Protein AF-A0A917ZJM5-F1 (afdb_monomer_lite)

Secondary structure (DSSP, 8-state):
-HHHHHHHHHHHHHHHHHHHHHHHHTT----HHHHHHHHHHHHHHH--TT-SS--S-SS-TTPEEEE---SS--EEEE-EEEEEE-TTT--EEEEEEE-S---GGGGHHHHHHHHHHHHS---SEEEE-GGGTT----SSEEEETT--SS--GGG--

Sequence (157 aa):
MKKAIKKVNGFLGRVVRDLERQGKAQGLVLSDKQQACLRQARQLLVQTRNSKNKPYSLHEPGVDCISKGTAHERYECGVKASIAVTARESFIVGARSNAGNPYDGLTLADQLQQVETLSGHKPAFCFVDRGYKGSGVDDVQVIIAGQKRGVPESEKR

Radius of gyration: 23.01 Å; chains: 1; bounding box: 51×29×68 Å

Structure (mmCIF, N/CA/C/O backbone):
data_AF-A0A917ZJM5-F1
#
_entry.id   AF-A0A917ZJM5-F1
#
loop_
_atom_site.group_PDB
_atom_site.id
_atom_site.type_symbol
_atom_site.label_atom_id
_atom_site.label_alt_id
_atom_site.label_comp_id
_atom_site.label_asym_id
_atom_site.label_entity_id
_atom_site.label_seq_id
_atom_site.pdbx_PDB_ins_code
_atom_site.Cartn_x
_atom_site.Cartn_y
_atom_site.Cartn_z
_atom_site.occupancy
_atom_site.B_iso_or_equiv
_atom_site.auth_seq_id
_atom_site.auth_comp_id
_atom_site.auth_asym_id
_atom_site.auth_atom_id
_atom_site.pdbx_PDB_model_num
ATOM 1 N N . MET A 1 1 ? 25.114 -16.903 -7.845 1.00 75.69 1 MET A N 1
ATOM 2 C CA . MET A 1 1 ? 24.187 -15.742 -7.888 1.00 75.69 1 MET A CA 1
ATOM 3 C C . MET A 1 1 ? 24.775 -14.514 -8.598 1.00 75.69 1 MET A C 1
ATOM 5 O O . MET A 1 1 ? 24.308 -14.204 -9.685 1.00 75.69 1 MET A O 1
ATOM 9 N N . LYS A 1 2 ? 25.833 -13.849 -8.091 1.00 86.25 2 LYS A N 1
ATOM 10 C CA . LYS A 1 2 ? 26.376 -12.596 -8.686 1.00 86.25 2 LYS A CA 1
ATOM 11 C C . LYS A 1 2 ? 26.692 -12.661 -10.196 1.00 86.25 2 LYS A C 1
ATOM 13 O O . LYS A 1 2 ? 26.328 -11.750 -10.931 1.00 86.25 2 LYS A O 1
ATOM 18 N N . LYS A 1 3 ? 27.327 -13.744 -10.671 1.00 92.50 3 LYS A N 1
ATOM 19 C CA . LYS A 1 3 ? 27.640 -13.943 -12.105 1.00 92.50 3 LYS A CA 1
ATOM 20 C C . LYS A 1 3 ? 26.380 -14.017 -12.984 1.00 92.50 3 LYS A C 1
ATOM 22 O O . LYS A 1 3 ? 26.351 -13.406 -14.047 1.00 92.50 3 LYS A O 1
ATOM 27 N N . ALA A 1 4 ? 25.342 -14.718 -12.523 1.00 93.44 4 ALA A N 1
ATOM 28 C CA . ALA A 1 4 ? 24.074 -14.844 -13.243 1.00 93.44 4 ALA A CA 1
ATOM 29 C C . ALA A 1 4 ? 23.352 -13.493 -13.338 1.00 93.44 4 ALA A C 1
ATOM 31 O O . ALA A 1 4 ? 22.963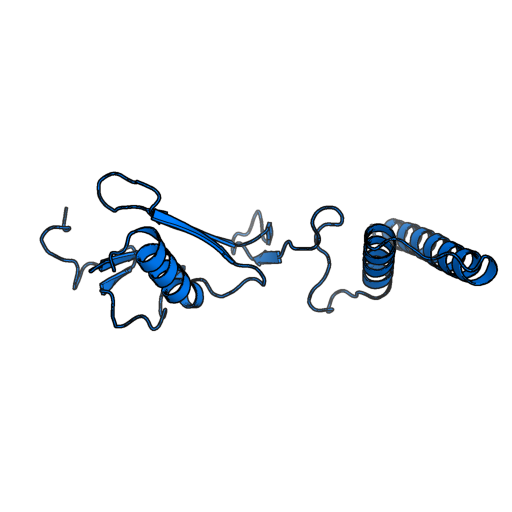 -13.088 -14.427 1.00 93.44 4 ALA A O 1
ATOM 32 N N . ILE A 1 5 ? 23.288 -12.745 -12.230 1.00 90.00 5 ILE A N 1
ATOM 33 C CA . ILE A 1 5 ? 22.706 -11.393 -12.204 1.00 90.00 5 ILE A CA 1
ATOM 34 C C . ILE A 1 5 ? 23.455 -10.463 -13.166 1.00 90.00 5 ILE A C 1
ATOM 36 O O . ILE A 1 5 ? 22.831 -9.772 -13.963 1.00 90.00 5 ILE A O 1
ATOM 40 N N . LYS A 1 6 ? 24.797 -10.489 -13.164 1.00 92.06 6 LYS A N 1
ATOM 41 C CA . LYS A 1 6 ? 25.607 -9.690 -14.100 1.00 92.06 6 LYS A CA 1
ATOM 42 C C . LYS A 1 6 ? 25.298 -10.032 -15.563 1.00 92.06 6 LYS A C 1
ATOM 44 O O . LYS A 1 6 ? 25.208 -9.129 -16.389 1.00 92.06 6 LYS A O 1
ATOM 49 N N . LYS A 1 7 ? 25.121 -11.320 -15.879 1.00 95.56 7 LYS A N 1
ATOM 50 C CA . LYS A 1 7 ? 24.757 -11.789 -17.224 1.00 95.56 7 LYS A CA 1
ATOM 51 C C . LYS A 1 7 ? 23.373 -11.277 -17.639 1.00 95.56 7 LYS A C 1
ATOM 53 O O . LYS A 1 7 ? 23.258 -10.684 -18.707 1.00 95.56 7 LYS A O 1
ATOM 58 N N . VAL A 1 8 ? 22.361 -11.437 -16.782 1.00 93.94 8 VAL A N 1
ATOM 59 C CA . VAL A 1 8 ? 20.987 -10.969 -17.043 1.00 93.94 8 VAL A CA 1
ATOM 60 C C . VAL A 1 8 ? 20.932 -9.445 -17.190 1.00 93.94 8 VAL A C 1
ATOM 62 O O . VAL A 1 8 ? 20.357 -8.959 -18.159 1.00 93.94 8 VAL A O 1
ATOM 65 N N . ASN A 1 9 ? 21.612 -8.687 -16.321 1.00 93.56 9 ASN A N 1
ATOM 66 C CA . ASN A 1 9 ? 21.720 -7.228 -16.453 1.00 93.56 9 ASN A CA 1
ATOM 67 C C . ASN A 1 9 ? 22.382 -6.817 -17.773 1.00 93.56 9 ASN A C 1
ATOM 69 O O . ASN A 1 9 ? 21.946 -5.868 -18.421 1.00 93.56 9 ASN A O 1
ATOM 73 N N . GLY A 1 10 ? 23.413 -7.551 -18.202 1.00 96.38 10 GLY A N 1
ATOM 74 C CA . GLY A 1 10 ? 24.052 -7.335 -19.496 1.00 96.38 10 GLY A CA 1
ATOM 75 C C . GLY A 1 10 ? 23.098 -7.560 -20.672 1.00 96.38 10 GLY A C 1
ATOM 76 O O . GLY A 1 10 ? 23.102 -6.768 -21.613 1.00 96.38 10 GLY A O 1
ATOM 77 N N . PHE A 1 11 ? 22.269 -8.606 -20.619 1.00 97.06 11 PHE A N 1
ATOM 78 C CA . PHE A 1 11 ? 21.256 -8.880 -21.641 1.00 97.06 11 PHE A CA 1
ATOM 79 C C . PHE A 1 11 ? 20.170 -7.809 -21.672 1.00 97.06 11 PHE A C 1
ATOM 81 O O . PHE A 1 11 ? 19.933 -7.231 -22.731 1.00 97.06 11 PHE A O 1
ATOM 88 N N . LEU A 1 12 ? 19.592 -7.472 -20.518 1.00 96.00 12 LEU A N 1
ATOM 89 C CA . LEU A 1 12 ? 18.588 -6.417 -20.407 1.00 96.00 12 LEU A CA 1
ATOM 90 C C . LEU A 1 12 ? 19.117 -5.090 -20.965 1.00 96.00 12 LEU A C 1
ATOM 92 O O . LEU A 1 12 ? 18.472 -4.468 -21.803 1.00 96.00 12 LEU A O 1
ATOM 96 N N . GLY A 1 13 ? 20.334 -4.695 -20.584 1.00 97.38 13 GLY A N 1
ATOM 97 C CA . GLY A 1 13 ? 20.950 -3.460 -21.066 1.00 97.38 13 GLY A CA 1
ATOM 98 C C . GLY A 1 13 ? 21.257 -3.453 -22.566 1.00 97.38 13 GLY A C 1
ATOM 99 O O . GLY A 1 13 ? 21.320 -2.384 -23.167 1.00 97.38 13 GLY A O 1
ATOM 100 N N . ARG A 1 14 ? 21.471 -4.612 -23.203 1.00 97.69 14 ARG A N 1
ATOM 101 C CA . ARG A 1 14 ? 21.597 -4.698 -24.670 1.00 97.69 14 ARG A CA 1
ATOM 102 C C . ARG A 1 14 ? 20.240 -4.514 -25.346 1.00 97.69 14 ARG A C 1
ATOM 104 O O . ARG A 1 14 ? 20.153 -3.706 -26.260 1.00 97.69 14 ARG A O 1
ATOM 111 N N . VAL A 1 15 ? 19.207 -5.200 -24.855 1.00 97.06 15 VAL A N 1
ATOM 112 C CA . VAL A 1 15 ? 17.843 -5.119 -25.403 1.00 97.06 15 VAL A CA 1
ATOM 113 C C . VAL A 1 15 ? 17.279 -3.704 -25.273 1.00 97.06 15 VAL A C 1
ATOM 115 O O . VAL A 1 15 ? 16.805 -3.154 -26.258 1.00 97.06 15 VAL A O 1
ATOM 118 N N . VAL A 1 16 ? 17.399 -3.073 -24.099 1.00 96.44 16 VAL A N 1
ATOM 119 C CA . VAL A 1 16 ? 16.921 -1.695 -23.873 1.00 96.44 16 VAL A CA 1
ATOM 120 C C . VAL A 1 16 ? 17.570 -0.713 -24.851 1.00 96.44 16 VAL A C 1
ATOM 122 O O . VAL A 1 16 ? 16.863 0.045 -25.508 1.00 96.44 16 VAL A O 1
ATOM 125 N N . ARG A 1 17 ? 18.901 -0.767 -25.009 1.00 96.25 17 ARG A N 1
ATOM 126 C CA . ARG A 1 17 ? 19.627 0.118 -25.936 1.00 96.25 17 ARG A CA 1
ATOM 127 C C . ARG A 1 17 ? 19.246 -0.111 -27.396 1.00 96.25 17 ARG A C 1
ATOM 129 O O . ARG A 1 17 ? 19.176 0.848 -28.159 1.00 96.25 17 ARG A O 1
ATOM 136 N N . ASP A 1 18 ? 19.035 -1.363 -27.795 1.00 95.69 18 ASP A N 1
ATOM 137 C CA . ASP A 1 18 ? 18.634 -1.684 -29.164 1.00 95.69 18 ASP A CA 1
ATOM 138 C C . ASP A 1 18 ? 17.219 -1.179 -29.468 1.00 95.69 18 ASP A C 1
ATOM 140 O O . ASP A 1 18 ? 17.027 -0.495 -30.472 1.00 95.69 18 ASP A O 1
ATOM 144 N N . LEU A 1 19 ? 16.266 -1.405 -28.557 1.00 94.00 19 LEU A N 1
ATOM 145 C CA . LEU A 1 19 ? 14.896 -0.895 -28.671 1.00 94.00 19 LEU A CA 1
ATOM 146 C C . LEU A 1 19 ? 14.859 0.636 -28.761 1.00 94.00 19 LEU A C 1
ATOM 148 O O . LEU A 1 19 ? 14.153 1.186 -29.600 1.00 94.00 19 LEU A O 1
ATOM 152 N N . GLU A 1 20 ? 15.639 1.335 -27.936 1.00 92.94 20 GLU A N 1
ATOM 153 C CA . GLU A 1 20 ? 15.732 2.800 -27.976 1.00 92.94 20 GLU A CA 1
ATOM 154 C C . GLU A 1 20 ? 16.336 3.309 -29.287 1.00 92.94 20 GLU A C 1
ATOM 156 O O . GLU A 1 20 ? 15.828 4.262 -29.883 1.00 92.94 20 GLU A O 1
ATOM 161 N N . ARG A 1 21 ? 17.408 2.661 -29.759 1.00 95.25 21 ARG A N 1
ATOM 162 C CA . ARG A 1 21 ? 18.068 3.001 -31.023 1.00 95.25 21 ARG A CA 1
ATOM 163 C C . ARG A 1 21 ? 17.124 2.812 -32.208 1.00 95.25 21 ARG A C 1
ATOM 165 O O . ARG A 1 21 ? 17.014 3.714 -33.035 1.00 95.25 21 ARG A O 1
ATOM 172 N N . GLN A 1 22 ? 16.457 1.662 -32.291 1.00 93.31 22 GLN A N 1
ATOM 173 C CA . GLN A 1 22 ? 15.528 1.345 -33.377 1.00 93.31 22 GLN A CA 1
ATOM 174 C C . GLN A 1 22 ? 14.286 2.234 -33.325 1.00 93.31 22 GLN A C 1
ATOM 176 O O . GLN A 1 22 ? 13.909 2.800 -34.347 1.00 93.31 22 GLN A O 1
ATOM 181 N N . GLY A 1 23 ? 13.714 2.437 -32.133 1.00 91.75 23 GLY A N 1
ATOM 182 C CA . GLY A 1 23 ? 12.564 3.317 -31.939 1.00 91.75 23 GLY A CA 1
ATOM 183 C C . GLY A 1 23 ? 12.841 4.742 -32.412 1.00 91.75 23 GLY A C 1
ATOM 184 O O . GLY A 1 23 ? 12.027 5.315 -33.130 1.00 91.75 23 GLY A O 1
ATOM 185 N N . LYS A 1 24 ? 14.028 5.284 -32.102 1.00 91.94 24 LYS A N 1
ATOM 186 C CA . LYS A 1 24 ? 14.447 6.604 -32.592 1.00 91.94 24 LYS A CA 1
ATOM 187 C C . LYS A 1 24 ? 14.678 6.621 -34.105 1.00 91.94 24 LYS A C 1
ATOM 189 O O . LYS A 1 24 ? 14.239 7.557 -34.762 1.00 91.94 24 LYS A O 1
ATOM 194 N N . ALA A 1 25 ? 15.363 5.617 -34.653 1.00 94.00 25 ALA A N 1
ATOM 195 C CA . ALA A 1 25 ? 15.678 5.554 -36.083 1.00 94.00 25 ALA A CA 1
ATOM 196 C C . ALA A 1 25 ? 14.426 5.433 -36.967 1.00 94.00 25 ALA A C 1
ATOM 198 O O . ALA A 1 25 ? 14.403 5.961 -38.072 1.00 94.00 25 ALA A O 1
ATOM 199 N N . GLN A 1 26 ? 13.395 4.749 -36.473 1.00 93.81 26 GLN A N 1
ATOM 200 C CA . GLN A 1 26 ? 12.144 4.499 -37.191 1.00 93.81 26 GLN A CA 1
ATOM 201 C C . GLN A 1 26 ? 11.031 5.500 -36.838 1.00 93.81 26 GLN A C 1
ATOM 203 O O . GLN A 1 26 ? 9.939 5.408 -37.389 1.00 93.81 26 GLN A O 1
ATOM 208 N N . GLY A 1 27 ? 11.274 6.436 -35.911 1.00 91.56 27 GLY A N 1
ATOM 209 C CA . GLY A 1 27 ? 10.259 7.393 -35.459 1.00 91.56 27 GLY A CA 1
ATOM 210 C C . GLY A 1 27 ? 9.052 6.738 -34.775 1.00 91.56 27 GLY A C 1
ATOM 211 O O . GLY A 1 27 ? 7.941 7.253 -34.870 1.00 91.56 27 GLY A O 1
ATOM 212 N N . LEU A 1 28 ? 9.245 5.593 -34.110 1.00 91.88 28 LEU A N 1
ATOM 213 C CA . LEU A 1 28 ? 8.149 4.852 -33.486 1.00 91.88 28 LEU A CA 1
ATOM 214 C C . LEU A 1 28 ? 7.601 5.595 -32.267 1.00 91.88 28 LEU A C 1
ATOM 216 O O . LEU A 1 28 ? 8.339 5.940 -31.340 1.00 91.88 28 LEU A O 1
ATOM 220 N N . VAL A 1 29 ? 6.279 5.743 -32.223 1.00 90.62 29 VAL A N 1
ATOM 221 C CA . VAL A 1 29 ? 5.560 6.189 -31.028 1.00 90.62 29 VAL A CA 1
ATOM 222 C C . VAL A 1 29 ? 5.180 4.960 -30.210 1.00 90.62 29 VAL A C 1
ATOM 224 O O . VAL A 1 29 ? 4.415 4.107 -30.653 1.00 90.62 29 VAL A O 1
ATOM 227 N N . LEU A 1 30 ? 5.748 4.851 -29.011 1.00 90.62 30 LEU A N 1
ATOM 228 C CA . LEU A 1 30 ? 5.452 3.756 -28.092 1.00 90.62 30 LEU A CA 1
ATOM 229 C C . LEU A 1 30 ? 4.101 3.982 -27.408 1.00 90.62 30 LEU A C 1
ATOM 231 O O . LEU A 1 30 ? 3.841 5.077 -26.912 1.00 90.62 30 LEU A O 1
ATOM 235 N N . SER A 1 31 ? 3.300 2.925 -27.285 1.00 94.44 31 SER A N 1
ATOM 236 C CA . SER A 1 31 ? 2.120 2.914 -26.408 1.00 94.44 31 SER A CA 1
ATOM 237 C C . SER A 1 31 ? 2.506 3.116 -24.940 1.00 94.44 31 SER A C 1
ATOM 239 O O . SER A 1 31 ? 3.622 2.779 -24.529 1.00 94.44 31 SER A O 1
ATOM 241 N N . ASP A 1 32 ? 1.564 3.564 -24.111 1.00 93.06 32 ASP A N 1
ATOM 242 C CA . ASP A 1 32 ? 1.794 3.775 -22.675 1.00 93.06 32 ASP A CA 1
ATOM 243 C C . ASP A 1 32 ? 2.339 2.529 -21.973 1.00 93.06 32 ASP A C 1
ATOM 245 O O . ASP A 1 32 ? 3.261 2.614 -21.157 1.00 93.06 32 ASP A O 1
ATOM 249 N N . LYS A 1 33 ? 1.834 1.347 -22.346 1.00 91.62 33 LYS A N 1
ATOM 250 C CA . LYS A 1 33 ? 2.294 0.060 -21.812 1.00 91.62 33 LYS A CA 1
ATOM 251 C C . LYS A 1 33 ? 3.747 -0.234 -22.190 1.00 91.62 33 LYS A C 1
ATOM 253 O O . LYS A 1 33 ? 4.530 -0.666 -21.344 1.00 91.62 33 LYS A O 1
ATOM 258 N N . GLN A 1 34 ? 4.129 0.010 -23.444 1.00 92.50 34 GLN A N 1
ATOM 259 C CA . GLN A 1 34 ? 5.511 -0.172 -23.901 1.00 92.50 34 GLN A CA 1
ATOM 260 C C . GLN A 1 34 ? 6.451 0.821 -23.213 1.00 92.50 34 GLN A C 1
ATOM 262 O O . GLN A 1 34 ? 7.527 0.434 -22.755 1.00 92.50 34 GLN A O 1
ATOM 267 N N . GLN A 1 35 ? 6.028 2.080 -23.071 1.00 92.75 35 GLN A N 1
ATOM 268 C CA . GLN A 1 35 ? 6.792 3.085 -22.339 1.00 92.75 35 GLN A CA 1
ATOM 269 C C . GLN A 1 35 ? 6.956 2.707 -20.864 1.00 92.75 35 GLN A C 1
ATOM 271 O O . GLN A 1 35 ? 8.059 2.813 -20.332 1.00 92.75 35 GLN A O 1
ATOM 276 N N . ALA A 1 36 ? 5.897 2.229 -20.205 1.00 91.69 36 ALA A N 1
ATOM 277 C CA . ALA A 1 36 ? 5.945 1.768 -18.819 1.00 91.69 36 ALA A CA 1
ATOM 278 C C . ALA A 1 36 ? 6.922 0.600 -18.643 1.00 91.69 36 ALA A C 1
ATOM 280 O O . ALA A 1 36 ? 7.788 0.650 -17.769 1.00 91.69 36 ALA A O 1
ATOM 281 N N . CYS A 1 37 ? 6.859 -0.399 -19.527 1.00 92.88 37 CYS A N 1
ATOM 282 C CA . CYS A 1 37 ? 7.793 -1.522 -19.527 1.00 92.88 37 CYS A CA 1
ATOM 283 C C . CYS A 1 37 ? 9.247 -1.055 -19.709 1.00 92.88 37 CYS A C 1
ATOM 285 O O . CYS A 1 37 ? 10.146 -1.512 -19.000 1.00 92.88 37 CYS A O 1
ATOM 287 N N . LEU A 1 38 ? 9.491 -0.115 -20.628 1.00 93.62 38 LEU A N 1
ATOM 288 C CA . LEU A 1 38 ? 10.827 0.429 -20.868 1.00 93.62 38 LEU A CA 1
ATOM 289 C C . LEU A 1 38 ? 11.332 1.249 -19.669 1.00 93.62 38 LEU A C 1
ATOM 291 O O . LEU A 1 38 ? 12.499 1.129 -19.294 1.00 93.62 38 LEU A O 1
ATOM 295 N N . ARG A 1 39 ? 10.463 2.032 -19.013 1.00 92.38 39 ARG A N 1
ATOM 296 C CA . ARG A 1 39 ? 10.783 2.740 -17.759 1.00 92.38 39 ARG A CA 1
ATOM 297 C C . ARG A 1 39 ? 11.182 1.764 -16.653 1.00 92.38 39 ARG A C 1
ATOM 299 O O . ARG A 1 39 ? 12.219 1.965 -16.024 1.00 92.38 39 ARG A O 1
ATOM 306 N N . GLN A 1 40 ? 10.424 0.686 -16.467 1.00 93.19 40 GLN A N 1
ATOM 307 C CA . GLN A 1 40 ? 10.733 -0.346 -15.477 1.00 93.19 40 GLN A CA 1
ATOM 308 C C . GLN A 1 40 ? 12.074 -1.030 -15.774 1.00 93.19 40 GLN A C 1
ATOM 310 O O . GLN A 1 40 ? 12.909 -1.171 -14.883 1.00 93.19 40 GLN A O 1
ATOM 315 N N . ALA A 1 41 ? 12.334 -1.383 -17.036 1.00 94.31 41 ALA A N 1
ATOM 316 C CA . ALA A 1 41 ? 13.612 -1.955 -17.456 1.00 94.31 41 ALA A CA 1
ATOM 317 C C . ALA A 1 41 ? 14.799 -1.020 -17.162 1.00 94.31 41 ALA A C 1
ATOM 319 O O . ALA A 1 41 ? 15.824 -1.465 -16.643 1.00 94.31 41 ALA A O 1
ATOM 320 N N . ARG A 1 42 ? 14.656 0.284 -17.431 1.00 93.44 42 ARG A N 1
ATOM 321 C CA . ARG A 1 42 ? 15.670 1.296 -17.087 1.00 93.44 42 ARG A CA 1
ATOM 322 C C . ARG A 1 42 ? 15.895 1.380 -15.578 1.00 93.44 42 ARG A C 1
ATOM 324 O O . ARG A 1 42 ? 17.041 1.381 -15.134 1.00 93.44 42 ARG A O 1
ATOM 331 N N . GLN A 1 43 ? 14.823 1.395 -14.789 1.00 93.06 43 GLN A N 1
ATOM 332 C CA . GLN A 1 43 ? 14.911 1.441 -13.330 1.00 93.06 43 GLN A CA 1
ATOM 333 C C . GLN A 1 43 ? 15.671 0.229 -12.769 1.00 93.06 43 GLN A C 1
ATOM 335 O O . GLN A 1 43 ? 16.530 0.400 -11.906 1.00 93.06 43 GLN A O 1
ATOM 340 N N . LEU A 1 44 ? 15.444 -0.975 -13.309 1.00 92.56 44 LEU A N 1
ATOM 341 C CA . LEU A 1 44 ? 16.179 -2.189 -12.925 1.00 92.56 44 LEU A CA 1
ATOM 342 C C . LEU A 1 44 ? 17.684 -2.112 -13.217 1.00 92.56 44 LEU A C 1
ATOM 344 O O . LEU A 1 44 ? 18.476 -2.681 -12.467 1.00 92.56 44 LEU A O 1
ATOM 348 N N . LEU A 1 45 ? 18.080 -1.436 -14.299 1.00 93.69 45 LEU A N 1
ATOM 349 C CA . LEU A 1 45 ? 19.488 -1.282 -14.679 1.00 93.69 45 LEU A CA 1
ATOM 350 C C . LEU A 1 45 ? 20.232 -0.280 -13.788 1.00 93.69 45 LEU A C 1
ATOM 352 O O . LEU A 1 45 ? 21.431 -0.444 -13.566 1.00 93.69 45 LEU A O 1
ATOM 356 N N . VAL A 1 46 ? 19.533 0.744 -13.291 1.00 92.25 46 VAL A N 1
ATOM 357 C CA . VAL A 1 46 ? 20.119 1.833 -12.489 1.00 92.25 46 VAL A CA 1
ATOM 358 C C . VAL A 1 46 ? 20.027 1.559 -10.986 1.00 92.25 46 VAL A C 1
ATOM 360 O O . VAL A 1 46 ? 20.865 2.036 -10.219 1.00 92.25 46 VAL A O 1
ATOM 363 N N . GLN A 1 47 ? 19.026 0.798 -10.535 1.00 90.94 47 GLN A N 1
ATOM 364 C CA . GLN A 1 47 ? 18.839 0.547 -9.111 1.00 90.94 47 GLN A CA 1
ATOM 365 C C . GLN A 1 47 ? 20.038 -0.177 -8.488 1.00 90.94 47 GLN A C 1
ATOM 367 O O . GLN A 1 47 ? 20.631 -1.099 -9.047 1.00 90.94 47 GLN A O 1
ATOM 372 N N . THR A 1 48 ? 20.354 0.207 -7.258 1.00 89.56 48 THR A N 1
ATOM 373 C CA . THR A 1 48 ? 21.409 -0.405 -6.451 1.00 89.56 48 THR A CA 1
ATOM 374 C C . THR A 1 48 ? 20.816 -1.023 -5.191 1.00 89.56 48 THR A C 1
ATOM 376 O O . THR A 1 48 ? 19.612 -0.954 -4.929 1.00 89.56 48 THR A O 1
ATOM 379 N N . ARG A 1 49 ? 21.662 -1.619 -4.344 1.00 86.00 49 ARG A N 1
ATOM 380 C CA . ARG A 1 49 ? 21.232 -2.156 -3.045 1.00 86.00 49 ARG A CA 1
ATOM 381 C C . ARG A 1 49 ? 20.605 -1.090 -2.132 1.00 86.00 49 ARG A C 1
ATOM 383 O O . ARG A 1 49 ? 19.709 -1.448 -1.375 1.00 86.00 49 ARG A O 1
ATOM 390 N N . ASN A 1 50 ? 20.976 0.181 -2.261 1.00 89.25 50 ASN A N 1
ATOM 391 C CA . ASN A 1 50 ? 20.521 1.245 -1.358 1.00 89.25 50 ASN A CA 1
ATOM 392 C C . ASN A 1 50 ? 19.519 2.216 -2.003 1.00 89.25 50 ASN A C 1
ATOM 394 O O . ASN A 1 50 ? 19.122 3.190 -1.371 1.00 89.25 50 ASN A O 1
ATOM 398 N N . SER A 1 51 ? 19.102 1.970 -3.250 1.00 90.19 51 SER A N 1
ATOM 399 C CA . SER A 1 51 ? 18.055 2.774 -3.889 1.00 90.19 51 SER A CA 1
ATOM 400 C C . SER A 1 51 ? 16.742 2.698 -3.100 1.00 90.19 51 SER A C 1
ATOM 402 O O . SER A 1 51 ? 16.404 1.649 -2.553 1.00 90.19 51 SER A O 1
ATOM 404 N N . LYS A 1 52 ? 15.993 3.800 -3.053 1.00 85.62 52 LYS A N 1
ATOM 405 C CA . LYS A 1 52 ? 14.617 3.829 -2.532 1.00 85.62 52 LYS A CA 1
ATOM 406 C C . LYS A 1 52 ? 13.628 3.466 -3.650 1.00 85.62 52 LYS A C 1
ATOM 408 O O . LYS A 1 52 ? 14.004 3.533 -4.819 1.00 85.62 52 LYS A O 1
ATOM 413 N N . ASN A 1 53 ? 12.395 3.098 -3.290 1.00 82.06 53 ASN A N 1
ATOM 414 C CA . ASN A 1 53 ? 11.271 2.855 -4.212 1.00 82.06 53 ASN A CA 1
ATOM 415 C C . ASN A 1 53 ? 11.629 1.916 -5.374 1.00 82.06 53 ASN A C 1
ATOM 417 O O . ASN A 1 53 ? 11.537 2.276 -6.549 1.00 82.06 53 ASN A O 1
ATOM 421 N N . LYS A 1 54 ? 12.132 0.726 -5.038 1.00 87.81 54 LYS A N 1
ATOM 422 C CA . LYS A 1 54 ? 12.559 -0.256 -6.037 1.00 87.81 54 LYS A CA 1
ATOM 423 C C . LYS A 1 54 ? 11.376 -1.082 -6.533 1.00 87.81 54 LYS A C 1
ATOM 425 O O . LYS A 1 54 ? 10.529 -1.429 -5.717 1.00 87.81 54 LYS A O 1
ATOM 430 N N . PRO A 1 55 ? 11.359 -1.492 -7.810 1.00 88.12 55 PRO A N 1
ATOM 431 C CA . PRO A 1 55 ? 10.449 -2.530 -8.269 1.00 88.12 55 PRO A CA 1
ATOM 432 C C . PRO A 1 55 ? 10.776 -3.852 -7.562 1.00 88.12 55 PRO A C 1
ATOM 434 O O . PRO A 1 55 ? 11.848 -4.431 -7.766 1.00 88.12 55 PRO A O 1
ATOM 437 N N . TYR A 1 56 ? 9.850 -4.328 -6.731 1.00 88.12 56 TYR A N 1
ATOM 438 C CA . TYR A 1 56 ? 9.941 -5.633 -6.065 1.00 88.12 56 TYR A CA 1
ATOM 439 C C . TYR A 1 56 ? 9.273 -6.754 -6.874 1.00 88.12 56 TYR A C 1
ATOM 441 O O . TYR A 1 56 ? 9.654 -7.915 -6.741 1.00 88.12 56 TYR A O 1
ATOM 449 N N . SER A 1 57 ? 8.343 -6.404 -7.767 1.00 89.50 57 SER A N 1
ATOM 450 C CA . SER A 1 57 ? 7.732 -7.304 -8.744 1.00 89.50 57 SER A CA 1
ATOM 451 C C . SER A 1 57 ? 7.740 -6.656 -10.126 1.00 89.50 57 SER A C 1
ATOM 453 O O . SER A 1 57 ? 7.527 -5.453 -10.264 1.00 89.50 57 SER A O 1
ATOM 455 N N . LEU A 1 58 ? 8.006 -7.457 -11.161 1.00 88.81 58 LEU A N 1
ATOM 456 C CA . LEU A 1 58 ? 7.925 -6.990 -12.548 1.00 88.81 58 LEU A CA 1
ATOM 457 C C . LEU A 1 58 ? 6.491 -6.963 -13.075 1.00 88.81 58 LEU A C 1
ATOM 459 O O . LEU A 1 58 ? 6.200 -6.203 -13.995 1.00 88.81 58 LEU A O 1
ATOM 463 N N . HIS A 1 59 ? 5.639 -7.827 -12.526 1.00 87.94 59 HIS A N 1
ATOM 464 C CA . HIS A 1 59 ? 4.249 -7.981 -12.943 1.00 87.94 59 HIS A CA 1
ATOM 465 C C . HIS A 1 59 ? 3.314 -7.057 -12.168 1.00 87.94 59 HIS A C 1
ATOM 467 O O . HIS A 1 59 ? 2.288 -6.671 -12.710 1.00 87.94 59 HIS A O 1
ATOM 473 N N . GLU A 1 60 ? 3.696 -6.681 -10.946 1.00 88.31 60 GLU A N 1
ATOM 474 C CA . GLU A 1 60 ? 2.931 -5.774 -10.093 1.00 88.31 60 GLU A CA 1
ATOM 475 C C . GLU A 1 60 ? 3.858 -4.682 -9.533 1.00 88.31 60 GLU A C 1
ATOM 477 O O . GLU A 1 60 ? 4.411 -4.831 -8.441 1.00 88.31 60 GLU A O 1
ATOM 482 N N . PRO A 1 61 ? 4.108 -3.598 -10.289 1.00 86.62 61 PRO A N 1
ATOM 483 C CA . PRO A 1 61 ? 5.075 -2.569 -9.902 1.00 86.62 61 PRO A CA 1
ATOM 484 C C . PRO A 1 61 ? 4.649 -1.757 -8.673 1.00 86.62 61 PRO A C 1
ATOM 486 O O . PRO A 1 61 ? 5.489 -1.080 -8.085 1.00 86.62 61 PRO A O 1
ATOM 489 N N . GLY A 1 62 ? 3.362 -1.811 -8.307 1.00 87.00 62 GLY A N 1
ATOM 490 C CA . GLY A 1 62 ? 2.791 -1.099 -7.166 1.00 87.00 62 GLY A CA 1
ATOM 491 C C . GLY A 1 62 ? 2.969 -1.793 -5.815 1.00 87.00 62 GLY A C 1
ATOM 492 O O . GLY A 1 62 ? 2.539 -1.234 -4.811 1.00 87.00 62 GLY A O 1
ATOM 493 N N . VAL A 1 63 ? 3.570 -2.991 -5.758 1.00 91.06 63 VAL A N 1
ATOM 494 C CA . VAL A 1 63 ? 3.797 -3.665 -4.470 1.00 91.06 63 VAL A CA 1
ATOM 495 C C . VAL A 1 63 ? 4.898 -2.993 -3.657 1.00 91.06 63 VAL A C 1
ATOM 497 O O . VAL A 1 63 ? 5.984 -2.688 -4.159 1.00 91.06 63 VAL A O 1
ATOM 500 N N . ASP A 1 64 ? 4.647 -2.874 -2.361 1.00 90.88 64 ASP A N 1
ATOM 501 C CA . ASP A 1 64 ? 5.634 -2.477 -1.374 1.00 90.88 64 ASP A CA 1
ATOM 502 C C . ASP A 1 64 ? 6.349 -3.702 -0.801 1.00 90.88 64 ASP A C 1
ATOM 504 O O . ASP A 1 64 ? 5.817 -4.812 -0.779 1.00 90.88 64 ASP A O 1
ATOM 508 N N . CYS A 1 65 ? 7.565 -3.497 -0.300 1.00 89.81 65 CYS A N 1
ATOM 509 C CA . CYS A 1 65 ? 8.280 -4.497 0.485 1.00 89.81 65 CYS A CA 1
ATOM 510 C C . CYS A 1 65 ? 8.212 -4.123 1.962 1.00 89.81 65 CYS A C 1
ATOM 512 O O . CYS A 1 65 ? 8.742 -3.089 2.376 1.00 89.81 65 CYS A O 1
ATOM 514 N N . ILE A 1 66 ? 7.568 -4.976 2.749 1.00 88.06 66 ILE A N 1
ATOM 515 C CA . ILE A 1 66 ? 7.242 -4.729 4.149 1.00 88.06 66 ILE A CA 1
ATOM 516 C C . ILE A 1 66 ? 8.021 -5.725 5.000 1.00 88.06 66 ILE A C 1
ATOM 518 O O . ILE A 1 66 ? 8.105 -6.911 4.688 1.00 88.06 66 ILE A O 1
ATOM 522 N N . SER A 1 67 ? 8.639 -5.242 6.075 1.00 87.12 67 SER A N 1
ATOM 523 C CA . SER A 1 67 ? 9.338 -6.108 7.023 1.00 87.12 67 SER A CA 1
ATOM 524 C C . SER A 1 67 ? 8.328 -6.801 7.935 1.00 87.12 67 SER A C 1
ATOM 526 O O . SER A 1 67 ? 7.635 -6.127 8.692 1.00 87.12 67 SER A O 1
ATOM 528 N N . LYS A 1 68 ? 8.295 -8.136 7.922 1.00 82.94 68 LYS A N 1
ATOM 529 C CA . LYS A 1 68 ? 7.402 -8.947 8.771 1.00 82.94 68 LYS A CA 1
ATOM 530 C C . LYS A 1 68 ? 7.823 -8.982 10.245 1.00 82.94 68 LYS A C 1
ATOM 532 O O . LYS A 1 68 ? 7.037 -9.352 11.106 1.00 82.94 68 LYS A O 1
ATOM 537 N N . GLY A 1 69 ? 9.089 -8.678 10.545 1.00 81.88 69 GLY A N 1
ATOM 538 C CA . GLY A 1 69 ? 9.639 -8.789 11.904 1.00 81.88 69 GLY A CA 1
ATOM 539 C C . GLY A 1 69 ? 9.863 -10.229 12.394 1.00 81.88 69 GLY A C 1
ATOM 540 O O . GLY A 1 69 ? 10.270 -10.417 13.538 1.00 81.88 69 GLY A O 1
ATOM 541 N N . THR A 1 70 ? 9.651 -11.245 11.546 1.00 81.19 70 THR A N 1
ATOM 542 C CA . THR A 1 70 ? 9.913 -12.657 11.876 1.00 81.19 70 THR A CA 1
ATOM 543 C C . THR A 1 70 ? 11.244 -13.141 11.293 1.00 81.19 70 THR A C 1
ATOM 545 O O . THR A 1 70 ? 11.709 -12.647 10.265 1.00 81.19 70 THR A O 1
ATOM 548 N N . ALA A 1 71 ? 11.886 -14.112 11.952 1.00 81.00 71 ALA A N 1
ATOM 549 C CA . ALA A 1 71 ? 13.199 -14.613 11.537 1.00 81.00 71 ALA A CA 1
ATOM 550 C C . ALA A 1 71 ? 13.148 -15.484 10.267 1.00 81.00 71 ALA A C 1
ATOM 552 O O . ALA A 1 71 ? 14.077 -15.437 9.457 1.00 81.00 71 ALA A O 1
ATOM 553 N N . HIS A 1 72 ? 12.073 -16.263 10.102 1.00 82.06 72 HIS A N 1
ATOM 554 C CA . HIS A 1 72 ? 11.891 -17.195 8.988 1.00 82.06 72 HIS A CA 1
ATOM 555 C C . HIS A 1 72 ? 11.574 -16.458 7.679 1.00 82.06 72 HIS A C 1
ATOM 557 O O . HIS A 1 72 ? 12.270 -16.634 6.682 1.00 82.06 72 HIS A O 1
ATOM 563 N N . GLU A 1 73 ? 10.588 -15.558 7.704 1.00 84.50 73 GLU A N 1
ATOM 564 C CA . GLU A 1 73 ? 10.266 -14.665 6.590 1.00 84.50 73 GLU A CA 1
ATOM 565 C C . GLU A 1 73 ? 10.452 -13.218 7.026 1.00 84.50 73 GLU A C 1
ATOM 567 O O . GLU A 1 73 ? 9.661 -12.669 7.793 1.00 84.50 73 GLU A O 1
ATOM 572 N N . ARG A 1 74 ? 11.526 -12.592 6.538 1.00 85.88 74 ARG A N 1
ATOM 573 C CA . ARG A 1 74 ? 11.871 -11.218 6.927 1.00 85.88 74 ARG A CA 1
ATOM 574 C C . ARG A 1 74 ? 11.035 -10.172 6.205 1.00 85.88 74 ARG A C 1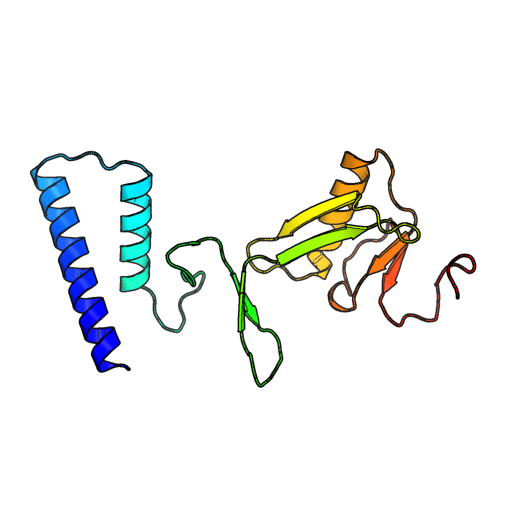
ATOM 576 O O . ARG A 1 74 ? 10.819 -9.099 6.757 1.00 85.88 74 ARG A O 1
ATOM 583 N N . TYR A 1 75 ? 10.602 -10.477 4.985 1.00 88.69 75 TYR A N 1
ATOM 584 C CA . TYR A 1 75 ? 9.932 -9.533 4.103 1.00 88.69 75 TYR A CA 1
ATOM 585 C C . TYR A 1 75 ? 8.711 -10.162 3.450 1.00 88.69 75 TYR A C 1
ATOM 587 O O . TYR A 1 75 ? 8.724 -11.345 3.114 1.00 88.69 75 TYR A O 1
ATOM 595 N N . GLU A 1 76 ? 7.708 -9.335 3.207 1.00 88.62 76 GLU A N 1
ATOM 596 C CA . GLU A 1 76 ? 6.570 -9.620 2.345 1.00 88.62 76 GLU A CA 1
ATOM 597 C C . GLU A 1 76 ? 6.465 -8.561 1.256 1.00 88.62 76 GLU A C 1
ATOM 599 O O . GLU A 1 76 ? 6.872 -7.417 1.453 1.00 88.62 76 GLU A O 1
ATOM 604 N N . CYS A 1 77 ? 5.975 -8.966 0.086 1.00 89.81 77 CYS A N 1
ATOM 605 C CA . CYS A 1 77 ? 5.741 -8.067 -1.036 1.00 89.81 77 CYS A CA 1
ATOM 606 C C . CYS A 1 77 ? 4.236 -7.962 -1.262 1.00 89.81 77 CYS A C 1
ATOM 608 O O . CYS A 1 77 ? 3.589 -8.971 -1.538 1.00 89.81 77 CYS A O 1
ATOM 610 N N . GLY A 1 78 ? 3.688 -6.761 -1.139 1.00 91.25 78 GLY A N 1
ATOM 611 C CA . GLY A 1 78 ? 2.259 -6.518 -1.283 1.00 91.25 78 GLY A CA 1
ATOM 612 C C . GLY A 1 78 ? 1.890 -5.084 -0.941 1.00 91.25 78 GLY A C 1
ATOM 613 O O . GLY A 1 78 ? 2.754 -4.238 -0.739 1.00 91.25 78 GLY A O 1
ATOM 614 N N . VAL A 1 79 ? 0.592 -4.816 -0.879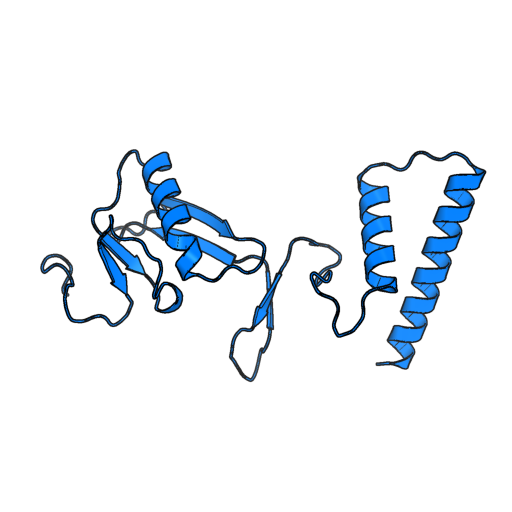 1.00 91.94 79 VAL A N 1
ATOM 615 C CA . VAL A 1 79 ? 0.043 -3.529 -0.443 1.00 91.94 79 VAL A CA 1
ATOM 616 C C . VAL A 1 79 ? -0.730 -3.779 0.845 1.00 91.94 79 VAL A C 1
ATOM 618 O O . VAL A 1 79 ? -1.464 -4.765 0.938 1.00 91.94 79 VAL A O 1
ATOM 621 N N . LYS A 1 80 ? -0.565 -2.912 1.851 1.00 90.88 80 LYS A N 1
ATOM 622 C CA . LYS A 1 80 ? -1.334 -3.022 3.097 1.00 90.88 80 LYS A CA 1
ATOM 623 C C . LYS A 1 80 ? -2.816 -2.838 2.785 1.00 90.88 80 LYS A C 1
ATOM 625 O O . LYS A 1 80 ? -3.180 -1.929 2.045 1.00 90.88 80 LYS A O 1
ATOM 630 N N . ALA A 1 81 ? -3.671 -3.662 3.369 1.00 93.00 81 ALA A N 1
ATOM 631 C CA . ALA A 1 81 ? -5.115 -3.488 3.292 1.00 93.00 81 ALA A CA 1
ATOM 632 C C . ALA A 1 81 ? -5.658 -3.153 4.683 1.00 93.00 81 ALA A C 1
ATOM 634 O O . ALA A 1 81 ? -5.266 -3.783 5.664 1.00 93.00 81 ALA A O 1
ATOM 635 N N . SER A 1 82 ? -6.554 -2.173 4.760 1.00 94.75 82 SER A N 1
ATOM 636 C CA . SER A 1 82 ? -7.348 -1.886 5.952 1.00 94.75 82 SER A CA 1
ATOM 637 C C . SER A 1 82 ? -8.782 -2.329 5.706 1.00 94.75 82 SER A C 1
ATOM 639 O O . SER A 1 82 ? -9.389 -1.970 4.695 1.00 94.75 82 SER A O 1
ATOM 641 N N . ILE A 1 83 ? -9.306 -3.151 6.611 1.00 96.19 83 ILE A N 1
ATOM 642 C CA . ILE A 1 83 ? -10.657 -3.702 6.538 1.00 96.19 83 ILE A CA 1
ATOM 643 C C . ILE A 1 83 ? -11.360 -3.349 7.843 1.00 96.19 83 ILE A C 1
ATOM 645 O O . ILE A 1 83 ? -10.869 -3.669 8.923 1.00 96.19 83 ILE A O 1
ATOM 649 N N . ALA A 1 84 ? -12.508 -2.685 7.736 1.00 96.12 84 ALA A N 1
ATOM 650 C CA . ALA A 1 84 ? -13.363 -2.367 8.867 1.00 96.12 84 ALA A CA 1
ATOM 651 C C . ALA A 1 84 ? -14.563 -3.309 8.866 1.00 96.12 84 ALA A C 1
ATOM 653 O O . ALA A 1 84 ? -15.263 -3.437 7.858 1.00 96.12 84 ALA A O 1
ATOM 654 N N . VAL A 1 85 ? -14.801 -3.944 10.011 1.00 95.94 85 VAL A N 1
ATOM 655 C CA . VAL A 1 85 ? -15.926 -4.853 10.221 1.00 95.94 85 VAL A CA 1
ATOM 656 C C . VAL A 1 85 ? -16.764 -4.410 11.412 1.00 95.94 85 VAL A C 1
ATOM 658 O O . VAL A 1 85 ? -16.237 -3.880 12.391 1.00 95.94 85 VAL A O 1
ATOM 661 N N . THR A 1 86 ? -18.073 -4.645 11.359 1.00 94.25 86 THR A N 1
ATOM 662 C CA . THR A 1 86 ? -18.949 -4.431 12.518 1.00 94.25 86 THR A CA 1
ATOM 663 C C . THR A 1 86 ? -18.564 -5.385 13.648 1.00 94.25 86 THR A C 1
ATOM 665 O O . THR A 1 86 ? -18.379 -6.578 13.402 1.00 94.25 86 THR A O 1
ATOM 668 N N . ALA A 1 87 ? -18.512 -4.897 14.889 1.00 89.00 87 ALA A N 1
ATOM 669 C CA . ALA A 1 87 ? -18.019 -5.673 16.031 1.00 89.00 87 ALA A CA 1
ATOM 670 C C . ALA A 1 87 ? -18.828 -6.952 16.338 1.00 89.00 87 ALA A C 1
ATOM 672 O O . ALA A 1 87 ? -18.257 -7.933 16.807 1.00 89.00 87 ALA A O 1
ATOM 673 N N . ARG A 1 88 ? -20.145 -6.954 16.080 1.00 87.44 88 ARG A N 1
ATOM 674 C CA . ARG A 1 88 ? -21.045 -8.065 16.453 1.00 87.44 88 ARG A CA 1
ATOM 675 C C . ARG A 1 88 ? -21.263 -9.084 15.342 1.00 87.44 88 ARG A C 1
ATOM 677 O O . ARG A 1 88 ? -21.179 -10.279 15.593 1.00 87.44 88 ARG A O 1
ATOM 684 N N . GLU A 1 89 ? -21.549 -8.603 14.138 1.00 91.06 89 GLU A N 1
ATOM 685 C CA . GLU A 1 89 ? -22.008 -9.437 13.018 1.00 91.06 89 GLU A CA 1
ATOM 686 C C . GLU A 1 89 ? -20.939 -9.603 11.927 1.00 91.06 89 GLU A C 1
ATOM 688 O O . GLU A 1 89 ? -21.145 -10.317 10.953 1.00 91.06 89 GLU A O 1
ATOM 693 N N . SER A 1 90 ? -19.776 -8.960 12.095 1.00 92.44 90 SER A N 1
ATOM 694 C CA . SER A 1 90 ? -18.639 -9.032 11.168 1.00 92.44 90 SER A CA 1
ATOM 695 C C . SER A 1 90 ? -18.945 -8.623 9.716 1.00 92.44 90 SER A C 1
ATOM 697 O O . SER A 1 90 ? -18.234 -9.031 8.798 1.00 92.44 90 SER A O 1
ATOM 699 N N . PHE A 1 91 ? -19.942 -7.763 9.489 1.00 95.19 91 PHE A N 1
ATOM 700 C CA . PHE A 1 91 ? -20.168 -7.146 8.184 1.00 95.19 91 PHE A CA 1
ATOM 701 C C . PHE A 1 91 ? -19.030 -6.197 7.821 1.00 95.19 91 PHE A C 1
ATOM 703 O O . PHE A 1 91 ? -18.644 -5.352 8.629 1.00 95.19 91 PHE A O 1
ATOM 710 N N . ILE A 1 92 ? -18.517 -6.310 6.595 1.00 96.25 92 ILE A N 1
ATOM 711 C CA . ILE A 1 92 ? -17.501 -5.396 6.067 1.00 96.25 92 ILE A CA 1
ATOM 712 C C . ILE A 1 92 ? -18.174 -4.061 5.742 1.00 96.25 92 ILE A C 1
ATOM 714 O O . ILE A 1 92 ? -19.039 -3.992 4.873 1.00 96.25 92 ILE A O 1
ATOM 718 N N . VAL A 1 93 ? -17.750 -3.004 6.431 1.00 96.00 93 VAL A N 1
ATOM 719 C CA . VAL A 1 93 ? -18.275 -1.632 6.288 1.00 96.00 93 VAL A CA 1
ATOM 720 C C . VAL A 1 93 ? -17.232 -0.653 5.741 1.00 96.00 93 VAL A C 1
ATOM 722 O O . VAL A 1 93 ? -17.515 0.524 5.544 1.00 96.00 93 VAL A O 1
ATOM 725 N N . GLY A 1 94 ? -16.020 -1.138 5.472 1.00 96.19 94 GLY A N 1
ATOM 726 C CA . GLY A 1 94 ? -14.953 -0.379 4.832 1.00 96.19 94 GLY A CA 1
ATOM 727 C C . GLY A 1 94 ? -13.821 -1.293 4.382 1.00 96.19 94 GLY A C 1
ATOM 728 O O . GLY A 1 94 ? -13.486 -2.265 5.062 1.00 96.19 94 GLY A O 1
ATOM 729 N N . ALA A 1 95 ? -13.222 -0.975 3.241 1.00 96.62 95 ALA A N 1
ATOM 730 C CA . ALA A 1 95 ? -12.077 -1.682 2.685 1.00 96.62 95 ALA A CA 1
ATOM 731 C C . ALA A 1 95 ? -11.225 -0.701 1.869 1.00 96.62 95 ALA A C 1
ATOM 733 O O . ALA A 1 95 ? -11.709 -0.101 0.904 1.00 96.62 95 ALA A O 1
ATOM 734 N N . ARG A 1 96 ? -9.955 -0.542 2.247 1.00 94.00 96 ARG A N 1
ATOM 735 C CA . ARG A 1 96 ? -9.018 0.387 1.605 1.00 94.00 96 ARG A CA 1
ATOM 736 C C . ARG A 1 96 ? -7.654 -0.263 1.400 1.00 94.00 96 ARG A C 1
ATOM 738 O O . ARG A 1 96 ? -7.144 -0.956 2.277 1.00 94.00 96 ARG A O 1
ATOM 745 N N . SER A 1 97 ? -7.047 -0.004 0.245 1.00 93.75 97 SER A N 1
ATOM 746 C CA . SER A 1 97 ? -5.640 -0.308 -0.024 1.00 93.75 97 SER A CA 1
ATOM 747 C C . SER A 1 97 ? -4.750 0.874 0.363 1.00 93.75 97 SER A C 1
ATOM 749 O O . SER A 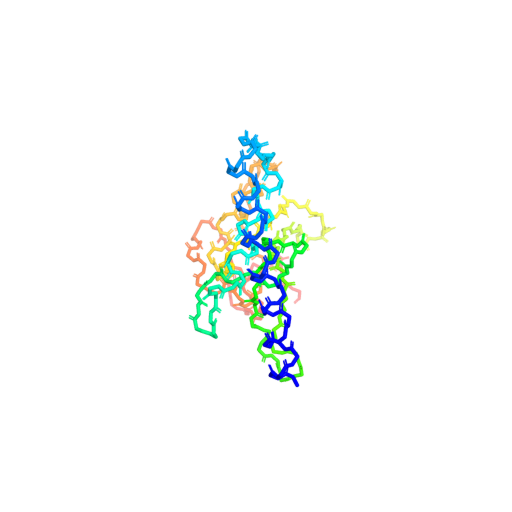1 97 ? -5.002 2.000 -0.062 1.00 93.75 97 SER A O 1
ATOM 751 N N . ASN A 1 98 ? -3.677 0.603 1.096 1.00 92.44 98 ASN A N 1
ATOM 752 C CA . ASN A 1 98 ? -2.739 1.575 1.644 1.00 92.44 98 ASN A CA 1
ATOM 753 C C . ASN A 1 98 ? -1.349 1.363 1.021 1.00 92.44 98 ASN A C 1
ATOM 755 O O . ASN A 1 98 ? -0.524 0.611 1.546 1.00 92.44 98 ASN A O 1
ATOM 759 N N . ALA A 1 99 ? -1.114 2.002 -0.126 1.00 90.69 99 ALA A N 1
ATOM 760 C CA . ALA A 1 99 ? 0.160 1.950 -0.844 1.00 90.69 99 ALA A CA 1
ATOM 761 C C . ALA A 1 99 ? 1.230 2.852 -0.203 1.00 90.69 99 ALA A C 1
ATOM 763 O O . ALA A 1 99 ? 0.915 3.841 0.458 1.00 90.69 99 ALA A O 1
ATOM 764 N N . GLY A 1 100 ? 2.504 2.533 -0.433 1.00 88.88 100 GLY A N 1
ATOM 765 C CA . GLY A 1 100 ? 3.656 3.276 0.080 1.00 88.88 100 GLY A CA 1
ATOM 766 C C . GLY A 1 100 ? 4.116 2.840 1.473 1.00 88.88 100 GLY A C 1
ATOM 767 O O . GLY A 1 100 ? 4.859 3.580 2.118 1.00 88.88 100 GLY A O 1
ATOM 768 N N . ASN A 1 101 ? 3.685 1.663 1.942 1.00 88.44 101 ASN A N 1
ATOM 769 C CA . ASN A 1 101 ? 3.977 1.126 3.278 1.00 88.44 101 ASN A CA 1
ATOM 770 C C . ASN A 1 101 ? 3.803 2.157 4.426 1.00 88.44 101 ASN A C 1
ATOM 772 O O . ASN A 1 101 ? 4.760 2.429 5.162 1.00 88.44 101 ASN A O 1
ATOM 776 N N . PRO A 1 102 ? 2.609 2.760 4.592 1.00 91.56 102 PRO A N 1
ATOM 777 C CA . PRO A 1 102 ? 2.364 3.679 5.696 1.00 91.56 102 PRO A CA 1
ATOM 778 C C . PRO A 1 102 ? 2.392 2.946 7.043 1.00 91.56 102 PRO A C 1
ATOM 780 O O . PRO A 1 102 ? 2.121 1.747 7.134 1.00 91.56 102 PRO A O 1
ATOM 783 N N . TYR A 1 103 ? 2.693 3.690 8.108 1.00 90.50 103 TYR A N 1
ATOM 784 C CA . TYR A 1 103 ? 2.484 3.208 9.470 1.00 90.50 103 TYR A CA 1
ATOM 785 C C . TYR A 1 103 ? 0.987 3.005 9.725 1.00 90.50 103 TYR A C 1
ATOM 787 O O . TYR A 1 103 ? 0.202 3.915 9.465 1.00 90.50 103 TYR A O 1
ATOM 795 N N . ASP A 1 104 ? 0.602 1.849 10.268 1.00 90.38 104 ASP A N 1
ATOM 796 C CA . ASP A 1 104 ? -0.808 1.453 10.398 1.00 90.38 104 ASP A CA 1
ATOM 797 C C . ASP A 1 104 ? -1.634 2.487 11.180 1.00 90.38 104 ASP A C 1
ATOM 799 O O . ASP A 1 104 ? -2.735 2.836 10.760 1.00 90.38 104 ASP A O 1
ATOM 803 N N . GLY A 1 105 ? -1.077 3.077 12.245 1.00 92.12 105 GLY A N 1
ATOM 804 C CA . GLY A 1 105 ? -1.738 4.144 13.006 1.00 92.12 105 GLY A CA 1
ATOM 805 C C . GLY A 1 105 ? -2.160 5.352 12.163 1.00 92.12 105 GLY A C 1
ATOM 806 O O . GLY A 1 105 ? -3.244 5.883 12.387 1.00 92.12 105 GLY A O 1
ATOM 807 N N . LEU A 1 106 ? -1.374 5.732 11.147 1.00 92.88 106 LEU A N 1
ATOM 808 C CA . LEU A 1 106 ? -1.706 6.849 10.249 1.00 92.88 106 LEU A CA 1
ATOM 809 C C . LEU A 1 106 ? -2.844 6.517 9.274 1.00 92.88 106 LEU A C 1
ATOM 811 O O . LEU A 1 106 ? -3.381 7.416 8.640 1.00 92.88 106 LEU A O 1
ATOM 815 N N . THR A 1 107 ? -3.223 5.243 9.150 1.00 94.94 107 THR A N 1
ATOM 816 C CA . THR A 1 107 ? -4.285 4.800 8.232 1.00 94.94 107 THR A CA 1
ATOM 817 C C . THR A 1 107 ? -5.669 4.750 8.885 1.00 94.94 107 THR A C 1
ATOM 819 O O . THR A 1 107 ? -6.664 4.536 8.194 1.00 94.94 107 THR A O 1
ATOM 822 N N . LEU A 1 108 ? -5.765 4.946 10.208 1.00 95.50 108 LEU A N 1
ATOM 823 C CA . LEU A 1 108 ? -7.028 4.775 10.932 1.00 95.50 108 LEU A CA 1
ATOM 824 C C . LEU A 1 108 ? -8.054 5.862 10.613 1.00 95.50 108 LEU A C 1
ATOM 826 O O . LEU A 1 108 ? -9.215 5.541 10.381 1.00 95.50 108 LEU A O 1
ATOM 830 N N . ALA A 1 109 ? -7.633 7.130 10.604 1.00 94.81 109 ALA A N 1
ATOM 831 C CA . ALA A 1 109 ? -8.521 8.262 10.327 1.00 94.81 109 ALA A CA 1
ATOM 832 C C . ALA A 1 109 ? -9.174 8.117 8.943 1.00 94.81 109 ALA A C 1
ATOM 834 O O . ALA A 1 109 ? -10.391 8.183 8.793 1.00 94.81 109 ALA A O 1
ATOM 835 N N . ASP A 1 110 ? -8.342 7.790 7.962 1.00 95.12 110 ASP A N 1
ATOM 836 C CA . ASP A 1 110 ? -8.705 7.459 6.592 1.00 95.12 110 ASP A CA 1
ATOM 837 C C . ASP A 1 110 ? -9.733 6.320 6.492 1.00 95.12 110 ASP A C 1
ATOM 839 O O . ASP A 1 110 ? -10.698 6.400 5.723 1.00 95.12 110 ASP A O 1
ATOM 843 N N . GLN A 1 111 ? -9.549 5.258 7.279 1.00 96.25 111 GLN A N 1
ATOM 844 C CA . GLN A 1 111 ? -10.483 4.135 7.321 1.00 96.25 111 GLN A CA 1
ATOM 845 C C . GLN A 1 111 ? -11.821 4.535 7.957 1.00 96.25 111 GLN A C 1
ATOM 847 O O . GLN A 1 111 ? -12.877 4.191 7.429 1.00 96.25 111 GLN A O 1
ATOM 852 N N . LEU A 1 112 ? -11.799 5.281 9.064 1.00 95.81 112 LEU A N 1
ATOM 853 C CA . LEU A 1 112 ? -13.012 5.748 9.742 1.00 95.81 112 LEU A CA 1
ATOM 854 C C . LEU A 1 112 ? -13.819 6.705 8.860 1.00 95.81 112 LEU A C 1
ATOM 856 O O . LEU A 1 112 ? -15.037 6.566 8.771 1.00 95.81 112 LEU A O 1
ATOM 860 N N . GLN A 1 113 ? -13.142 7.596 8.133 1.00 95.88 113 GLN A N 1
ATOM 861 C CA . GLN A 1 113 ? -13.775 8.463 7.143 1.00 95.88 113 GLN A CA 1
ATOM 862 C C . GLN A 1 113 ? -14.475 7.646 6.047 1.00 95.88 113 GLN A C 1
ATOM 864 O O . GLN A 1 113 ? -15.582 7.986 5.624 1.00 95.88 113 GLN A O 1
ATOM 869 N N . GLN A 1 114 ? -13.851 6.558 5.576 1.00 96.62 114 GLN A N 1
ATOM 870 C CA . GLN A 1 114 ? -14.479 5.677 4.591 1.00 96.62 114 GLN A CA 1
ATOM 871 C C . GLN A 1 114 ? -15.743 5.026 5.158 1.00 96.62 114 GLN A C 1
ATOM 873 O O . GLN A 1 114 ? -16.769 5.019 4.483 1.00 96.62 114 GLN A O 1
ATOM 878 N N . VAL A 1 115 ? -15.683 4.508 6.387 1.00 96.56 115 VAL A N 1
ATOM 879 C CA . VAL A 1 115 ? -16.841 3.891 7.050 1.00 96.56 115 VAL A CA 1
ATOM 880 C C . VAL A 1 115 ? -17.989 4.890 7.180 1.00 96.56 115 VAL A C 1
ATOM 882 O O . VAL A 1 115 ? -19.120 4.558 6.832 1.00 96.56 115 VAL A O 1
ATOM 885 N N . GLU A 1 116 ? -17.709 6.121 7.608 1.00 96.44 116 GLU A N 1
ATOM 886 C CA . GLU A 1 116 ? -18.715 7.183 7.721 1.00 96.44 116 GLU A CA 1
ATOM 887 C C . GLU A 1 116 ? -19.328 7.529 6.358 1.00 96.44 116 GLU A C 1
ATOM 889 O O . GLU A 1 116 ? -20.546 7.619 6.230 1.00 96.44 116 GLU A O 1
ATOM 894 N N . THR A 1 117 ? -18.501 7.624 5.314 1.00 96.94 117 THR A N 1
ATOM 895 C CA . THR A 1 117 ? -18.960 7.911 3.946 1.00 96.94 117 THR A CA 1
ATOM 896 C C . THR A 1 117 ? -19.855 6.799 3.392 1.00 96.94 117 THR A C 1
ATOM 898 O O . THR A 1 117 ? -20.857 7.085 2.742 1.00 96.94 117 THR A O 1
ATOM 901 N N . LEU A 1 118 ? -19.500 5.530 3.620 1.00 95.94 118 LEU A N 1
ATOM 902 C CA . LEU A 1 118 ? -20.222 4.383 3.060 1.00 95.94 118 LEU A CA 1
ATOM 903 C C . LEU A 1 118 ? -21.493 4.034 3.838 1.00 95.94 118 LEU A C 1
ATOM 905 O O . LEU A 1 118 ? -22.471 3.598 3.239 1.00 95.94 118 LEU A O 1
ATOM 909 N N . SER A 1 119 ? -21.474 4.195 5.161 1.00 93.38 119 SER A N 1
ATOM 910 C CA . SER A 1 119 ? -22.600 3.826 6.026 1.00 93.38 119 SER A CA 1
ATOM 911 C C . SER A 1 119 ? -23.512 4.999 6.388 1.00 93.38 119 SER A C 1
ATOM 913 O O . SER A 1 119 ? -24.602 4.774 6.904 1.00 93.38 119 SER A O 1
ATOM 915 N N . GLY A 1 120 ? -23.070 6.243 6.168 1.00 94.94 120 GLY A N 1
ATOM 916 C CA . GLY A 1 120 ? -23.739 7.442 6.682 1.00 94.94 120 GLY A CA 1
ATOM 917 C C . GLY A 1 120 ? -23.632 7.598 8.203 1.00 94.94 120 GLY A C 1
ATOM 918 O O . GLY A 1 120 ? -24.245 8.500 8.774 1.00 94.94 120 GLY A O 1
ATOM 919 N N . HIS A 1 121 ? -22.871 6.728 8.872 1.00 91.19 121 HIS A N 1
ATOM 920 C CA . HIS A 1 121 ? -22.764 6.680 10.321 1.00 91.19 121 HIS A CA 1
ATOM 921 C C . HIS A 1 121 ? -21.309 6.659 10.770 1.00 91.19 121 HIS A C 1
ATOM 923 O O . HIS A 1 121 ? -20.519 5.789 10.400 1.00 91.19 121 HIS A O 1
ATOM 929 N N . LYS A 1 122 ? -20.971 7.597 11.650 1.00 92.56 122 LYS A N 1
ATOM 930 C CA . LYS A 1 122 ? -19.682 7.605 12.326 1.00 92.56 122 LYS A CA 1
ATOM 931 C C . LYS A 1 122 ? -19.691 6.627 13.506 1.00 92.56 122 LYS A C 1
ATOM 933 O O . LYS A 1 122 ? -20.571 6.736 14.365 1.00 92.56 122 LYS A O 1
ATOM 938 N N . PRO A 1 123 ? -18.737 5.685 13.593 1.00 92.69 123 PRO A N 1
ATOM 939 C CA . PRO A 1 123 ? -18.645 4.782 14.736 1.00 92.69 123 PRO A CA 1
ATOM 940 C C . PRO A 1 123 ? -18.370 5.542 16.038 1.00 92.69 123 PRO A C 1
ATOM 942 O O . PRO A 1 123 ? -17.529 6.435 16.066 1.00 92.69 123 PRO A O 1
ATOM 945 N N . ALA A 1 124 ? -19.020 5.147 17.135 1.00 91.75 124 ALA A N 1
ATOM 946 C CA . ALA A 1 124 ? -18.723 5.694 18.464 1.00 91.75 124 ALA A CA 1
ATOM 947 C C . ALA A 1 124 ? -17.395 5.154 19.031 1.00 91.75 124 ALA A C 1
ATOM 949 O O . ALA A 1 124 ? -16.658 5.863 19.716 1.00 91.75 124 ALA A O 1
ATOM 950 N N . PHE A 1 125 ? -17.082 3.894 18.729 1.00 92.19 125 PHE A N 1
ATOM 951 C CA . PHE A 1 125 ? -15.849 3.225 19.123 1.00 92.19 125 PHE A CA 1
ATOM 952 C C . PHE A 1 125 ? -15.388 2.260 18.031 1.00 92.19 125 PHE A C 1
ATOM 954 O O . PHE A 1 125 ? -16.180 1.819 17.194 1.00 92.19 125 PHE A O 1
ATOM 961 N N . CYS A 1 126 ? -14.108 1.900 18.055 1.00 93.88 126 CYS A N 1
ATOM 962 C CA . CYS A 1 126 ? -13.554 0.859 17.198 1.00 93.88 126 CYS A CA 1
ATOM 963 C C . CYS A 1 126 ? -12.522 0.015 17.952 1.00 93.88 126 CYS A C 1
ATOM 965 O O . CYS A 1 126 ? -11.816 0.503 18.835 1.00 93.88 126 CYS A O 1
ATOM 967 N N . PHE A 1 127 ? -12.432 -1.265 17.589 1.00 93.56 127 PHE A N 1
ATOM 968 C CA . PHE A 1 127 ? -11.385 -2.164 18.064 1.00 93.56 127 PHE A CA 1
ATOM 969 C C . PHE A 1 127 ? -10.279 -2.250 17.023 1.00 93.56 127 PHE A C 1
ATOM 971 O O . PHE A 1 127 ? -10.557 -2.463 15.843 1.00 93.56 127 PHE A O 1
ATOM 978 N N . VAL A 1 128 ? -9.032 -2.094 17.457 1.00 94.94 128 VAL A N 1
ATOM 979 C CA . VAL A 1 128 ? -7.873 -2.076 16.561 1.00 94.94 128 VAL A CA 1
ATOM 980 C C . VAL A 1 128 ? -6.707 -2.886 17.115 1.00 94.94 128 VAL A C 1
ATOM 982 O O . VAL A 1 128 ? -6.533 -3.039 18.328 1.00 94.94 128 VAL A O 1
ATOM 985 N N . ASP A 1 129 ? -5.857 -3.367 16.213 1.00 93.25 129 ASP A N 1
ATOM 986 C CA . ASP A 1 129 ? -4.602 -4.017 16.574 1.00 93.25 129 ASP A CA 1
ATOM 987 C C . ASP A 1 129 ? -3.591 -3.043 17.187 1.00 93.25 129 ASP A C 1
ATOM 989 O O . ASP A 1 129 ? -3.675 -1.821 17.060 1.00 93.25 129 ASP A O 1
ATOM 993 N N . ARG A 1 130 ? -2.551 -3.597 17.817 1.00 91.75 130 ARG A N 1
ATOM 994 C CA . ARG A 1 130 ? -1.479 -2.806 18.447 1.00 91.75 130 ARG A CA 1
ATOM 995 C C . ARG A 1 130 ? -0.713 -1.909 17.472 1.00 91.75 130 ARG A C 1
ATOM 997 O O . ARG A 1 130 ? -0.149 -0.911 17.916 1.00 91.75 130 ARG A O 1
ATOM 1004 N N . GLY A 1 131 ? -0.701 -2.242 16.180 1.00 90.00 131 GLY A N 1
ATOM 1005 C CA . GLY A 1 131 ? -0.090 -1.417 15.131 1.00 90.00 131 GLY A CA 1
ATOM 1006 C C . GLY A 1 131 ? -0.751 -0.045 14.968 1.00 90.00 131 GLY A C 1
ATOM 1007 O O . GLY A 1 131 ? -0.107 0.893 14.513 1.00 90.00 131 GLY A O 1
ATOM 1008 N N . TYR A 1 132 ? -1.997 0.109 15.422 1.00 93.44 132 TYR A N 1
ATOM 1009 C CA . TYR A 1 132 ? -2.732 1.373 15.366 1.00 93.44 132 TYR A CA 1
ATOM 1010 C C . TYR A 1 132 ? -2.444 2.313 16.544 1.00 93.44 132 TYR A C 1
ATOM 1012 O O . TYR A 1 132 ? -3.062 3.370 16.673 1.00 93.44 132 TYR A O 1
ATOM 1020 N N . LYS A 1 133 ? -1.505 1.956 17.428 1.00 91.25 133 LYS A N 1
ATOM 1021 C CA . LYS A 1 133 ? -1.133 2.805 18.562 1.00 91.25 133 LYS A CA 1
ATOM 1022 C C . LYS A 1 133 ? -0.607 4.159 18.074 1.00 91.25 133 LYS A C 1
ATOM 1024 O O . LYS A 1 133 ? 0.269 4.212 17.215 1.00 91.25 133 LYS A O 1
ATOM 1029 N N . GLY A 1 134 ? -1.089 5.246 18.676 1.00 89.50 134 GLY A N 1
ATOM 1030 C CA . GLY A 1 134 ? -0.698 6.602 18.277 1.00 89.50 134 GLY A CA 1
ATOM 1031 C C . GLY A 1 134 ? -1.334 7.044 16.958 1.00 89.50 134 GLY A C 1
ATOM 1032 O O . GLY A 1 134 ? -0.701 7.767 16.199 1.00 89.50 134 GLY A O 1
ATOM 1033 N N . SER A 1 135 ? -2.559 6.591 16.677 1.00 91.25 135 SER A N 1
ATOM 1034 C CA . SER A 1 135 ? -3.325 6.980 15.489 1.00 91.25 135 SER A CA 1
ATOM 1035 C C . SER A 1 135 ? -3.710 8.462 15.443 1.00 91.25 135 SER A C 1
ATOM 1037 O O . SER A 1 135 ? -3.984 8.968 14.362 1.00 91.25 135 SER A O 1
ATOM 1039 N N . GLY A 1 136 ? -3.743 9.154 16.589 1.00 89.62 136 GLY A N 1
ATOM 1040 C CA . GLY A 1 136 ? -4.138 10.569 16.663 1.00 89.62 136 GLY A CA 1
ATOM 1041 C C . GLY A 1 136 ? -5.621 10.817 16.366 1.00 89.62 136 GLY A C 1
ATOM 1042 O O . GLY A 1 136 ? -5.999 11.932 16.030 1.00 89.62 136 GLY A O 1
ATOM 1043 N N . VAL A 1 137 ? -6.442 9.767 16.436 1.00 92.44 137 VAL A N 1
ATOM 1044 C CA . VAL A 1 137 ? -7.898 9.839 16.298 1.00 92.44 137 VAL A CA 1
ATOM 1045 C C . VAL A 1 137 ? -8.490 10.089 17.684 1.00 92.44 137 VAL A C 1
ATOM 1047 O O . VAL A 1 137 ? -8.383 9.222 18.551 1.00 92.44 137 VAL A O 1
ATOM 1050 N N . ASP A 1 138 ? -9.107 11.255 17.869 1.00 89.62 138 ASP A N 1
ATOM 1051 C CA . ASP A 1 138 ? -9.647 11.708 19.162 1.00 89.62 138 ASP A CA 1
ATOM 1052 C C . ASP A 1 138 ? -11.187 11.750 19.192 1.00 89.62 138 ASP A C 1
ATOM 1054 O O . ASP A 1 138 ? -11.806 11.802 20.252 1.00 89.62 138 ASP A O 1
ATOM 1058 N N . ASP A 1 139 ? -11.817 11.726 18.021 1.00 91.00 139 ASP A N 1
ATOM 1059 C CA . ASP A 1 139 ? -13.261 11.839 17.802 1.00 91.00 139 ASP A CA 1
ATOM 1060 C C . ASP A 1 139 ? -14.007 10.495 17.850 1.00 91.00 139 ASP A C 1
ATOM 1062 O O . ASP A 1 139 ? -15.237 10.469 17.889 1.00 91.00 139 ASP A O 1
ATOM 1066 N N . VAL A 1 140 ? -13.269 9.384 17.860 1.00 92.62 140 VAL A N 1
ATOM 1067 C CA . VAL A 1 140 ? -13.778 8.016 18.002 1.00 92.62 140 VAL A CA 1
ATOM 1068 C C . VAL A 1 140 ? -13.019 7.332 19.130 1.00 92.62 140 VAL A C 1
ATOM 1070 O O . VAL A 1 140 ? -11.796 7.425 19.218 1.00 92.62 140 VAL A O 1
ATOM 1073 N N . GLN A 1 141 ? -13.720 6.591 19.989 1.00 92.50 141 GLN A N 1
ATOM 1074 C CA . GLN A 1 141 ? -13.069 5.832 21.053 1.00 92.50 141 GLN A CA 1
ATOM 1075 C C . GLN A 1 141 ? -12.301 4.633 20.471 1.00 92.50 141 GLN A C 1
ATOM 1077 O O . GLN A 1 141 ? -12.876 3.591 20.155 1.00 92.50 141 GLN A O 1
ATOM 1082 N N . VAL A 1 142 ? -10.980 4.771 20.352 1.00 93.81 142 VAL A N 1
ATOM 1083 C CA . VAL A 1 142 ? -10.094 3.714 19.846 1.00 93.81 142 VAL A CA 1
ATOM 1084 C C . VAL A 1 142 ? -9.701 2.760 20.975 1.00 93.81 142 VAL A C 1
ATOM 1086 O O . VAL A 1 142 ? -9.043 3.149 21.941 1.00 93.81 142 VAL A O 1
ATOM 1089 N N . ILE A 1 143 ? -10.075 1.489 20.843 1.00 93.50 143 ILE A N 1
ATOM 1090 C CA . ILE A 1 143 ? -9.773 0.433 21.812 1.00 93.50 143 ILE A CA 1
ATOM 1091 C C . ILE A 1 143 ? -8.709 -0.492 21.220 1.00 93.50 143 ILE A C 1
ATOM 1093 O O . ILE A 1 143 ? -8.954 -1.214 20.254 1.00 93.50 143 ILE A O 1
ATOM 1097 N N . ILE A 1 144 ? -7.515 -0.491 21.813 1.00 93.69 144 ILE A N 1
ATOM 1098 C CA . ILE A 1 144 ? -6.378 -1.270 21.307 1.00 93.69 144 ILE A CA 1
ATOM 1099 C C . ILE A 1 144 ? -6.405 -2.699 21.869 1.00 93.69 144 ILE A C 1
ATOM 1101 O O . ILE A 1 144 ? -6.672 -2.917 23.051 1.00 93.69 144 ILE A O 1
ATOM 1105 N N . ALA A 1 145 ? -6.050 -3.689 21.049 1.00 90.81 145 ALA A N 1
ATOM 1106 C CA . ALA A 1 145 ? -5.961 -5.093 21.443 1.00 90.81 145 ALA A 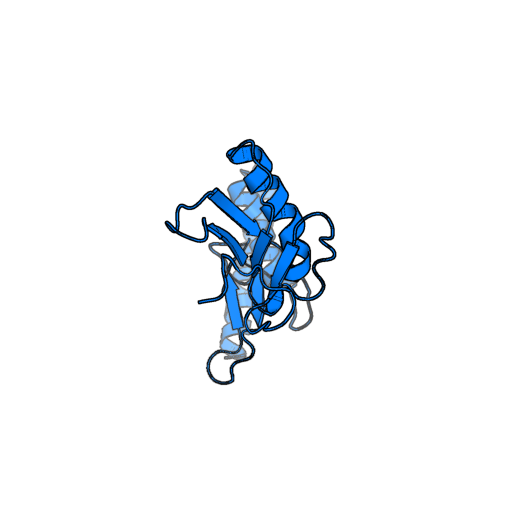CA 1
ATOM 1107 C C . ALA A 1 145 ? -5.156 -5.318 22.747 1.00 90.81 145 ALA A C 1
ATOM 1109 O O . ALA A 1 145 ? -3.954 -5.031 22.847 1.00 90.81 145 ALA A O 1
ATOM 1110 N N . GLY A 1 146 ? -5.829 -5.893 23.751 1.00 87.31 146 GLY A N 1
ATOM 1111 C CA . GLY A 1 146 ? -5.294 -6.151 25.094 1.00 87.31 146 GLY A CA 1
ATOM 1112 C C . GLY A 1 146 ? -5.523 -5.027 26.115 1.00 87.31 146 GLY A C 1
ATOM 1113 O O . GLY A 1 146 ? -5.082 -5.150 27.260 1.00 87.31 146 GLY A O 1
ATOM 1114 N N . GLN A 1 147 ? -6.203 -3.943 25.737 1.00 87.88 147 GLN A N 1
ATOM 1115 C CA . GLN A 1 147 ? -6.599 -2.870 26.645 1.00 87.88 147 GLN A CA 1
ATOM 1116 C C . GLN A 1 147 ? -7.671 -3.352 27.639 1.00 87.88 147 GLN A C 1
ATOM 1118 O O . GLN A 1 147 ? -8.702 -3.883 27.247 1.00 87.88 147 GLN A O 1
ATOM 1123 N N . LYS A 1 148 ? -7.425 -3.155 28.944 1.00 81.62 148 LYS A N 1
ATOM 1124 C CA . LYS A 1 148 ? -8.367 -3.519 30.028 1.00 81.62 148 LYS A CA 1
ATOM 1125 C C . LYS A 1 148 ? -9.144 -2.331 30.600 1.00 81.62 148 LYS A C 1
ATOM 1127 O O . LYS A 1 148 ? -10.223 -2.501 31.155 1.00 81.62 148 LYS A O 1
ATOM 1132 N N . ARG A 1 149 ? -8.574 -1.125 30.524 1.00 78.56 149 ARG A N 1
ATOM 1133 C CA . ARG A 1 149 ? -9.154 0.111 31.074 1.00 78.56 149 ARG A CA 1
ATOM 1134 C C . ARG A 1 149 ? -9.768 0.943 29.951 1.00 78.56 149 ARG A C 1
ATOM 1136 O O . ARG A 1 149 ? -9.186 1.020 28.874 1.00 78.56 149 ARG A O 1
ATOM 1143 N N . GLY A 1 150 ? -10.912 1.574 30.210 1.00 78.44 150 GLY A N 1
ATOM 1144 C CA . GLY A 1 150 ? -11.597 2.413 29.220 1.00 78.44 150 GLY A CA 1
ATOM 1145 C C . GLY A 1 150 ? -12.294 1.635 28.099 1.00 78.44 150 GLY A C 1
ATOM 1146 O O . GLY A 1 150 ? -12.584 2.222 27.067 1.00 78.44 150 GLY A O 1
ATOM 1147 N N . VAL A 1 151 ? -12.547 0.335 28.287 1.00 81.56 151 VAL A N 1
ATOM 1148 C CA . VAL A 1 151 ? -13.432 -0.456 27.414 1.00 81.56 151 VAL A CA 1
ATOM 1149 C C . VAL A 1 151 ? -14.880 -0.247 27.888 1.00 81.56 151 VAL A C 1
ATOM 1151 O O . VAL A 1 151 ? -15.106 -0.373 29.100 1.00 81.56 151 VAL A O 1
ATOM 1154 N N . PRO A 1 152 ? -15.843 0.075 27.001 1.00 79.31 152 PRO A N 1
ATOM 1155 C CA . PRO A 1 152 ? -17.258 0.203 27.356 1.00 79.31 152 PRO A CA 1
ATOM 1156 C C . PRO A 1 152 ? -17.789 -1.059 28.042 1.00 79.31 152 PRO A C 1
ATOM 1158 O O . PRO A 1 152 ? -17.473 -2.166 27.614 1.00 79.31 152 PRO A O 1
ATOM 1161 N N . GLU A 1 153 ? -18.600 -0.916 29.096 1.00 76.56 153 GLU A N 1
ATOM 1162 C CA . GLU A 1 153 ? -19.133 -2.078 29.830 1.00 76.56 153 GLU A CA 1
ATOM 1163 C C . GLU A 1 153 ? -19.972 -3.008 28.961 1.00 76.56 153 GLU A C 1
ATOM 1165 O O . GLU A 1 153 ? -19.858 -4.219 29.106 1.00 76.56 153 GLU A O 1
ATOM 1170 N N . SER A 1 154 ? -20.729 -2.460 28.009 1.00 75.75 154 SER A N 1
ATOM 1171 C C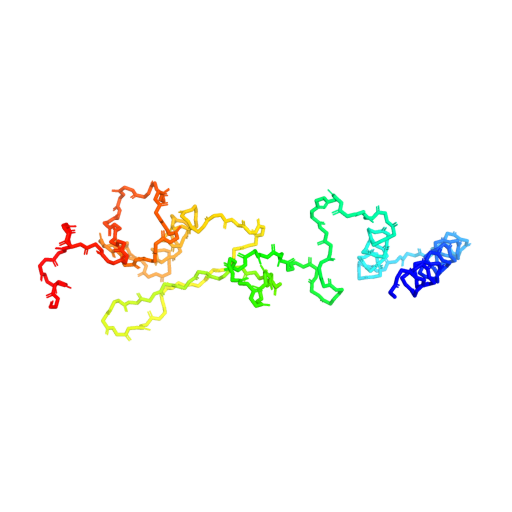A . SER A 1 154 ? -21.519 -3.238 27.048 1.00 75.75 154 SER A CA 1
ATOM 1172 C C . SER A 1 154 ? -20.684 -4.169 26.166 1.00 75.75 154 SER A C 1
ATOM 1174 O O . SER A 1 154 ? -21.231 -5.086 25.564 1.00 75.75 154 SER A O 1
ATOM 1176 N N . GLU A 1 155 ? -19.378 -3.916 26.067 1.00 75.94 155 GLU A N 1
ATOM 1177 C CA . GLU A 1 155 ? -18.442 -4.660 25.225 1.00 75.94 155 GLU A CA 1
ATOM 1178 C C . GLU A 1 155 ? -17.396 -5.437 26.048 1.00 75.94 155 GLU A C 1
ATOM 1180 O O . GLU A 1 155 ? -16.543 -6.125 25.484 1.00 75.94 155 GLU A O 1
ATOM 1185 N N . LYS A 1 156 ? -17.446 -5.364 27.387 1.00 69.00 156 LYS A N 1
ATOM 1186 C CA . LYS A 1 156 ? -16.661 -6.252 28.254 1.00 69.00 156 LYS A CA 1
ATOM 1187 C C . LYS A 1 156 ? -17.338 -7.625 28.253 1.00 69.00 156 LYS A C 1
ATOM 1189 O O . LYS A 1 156 ? -18.446 -7.761 28.761 1.00 69.00 156 LYS A O 1
ATOM 1194 N N . ARG A 1 157 ? -16.676 -8.623 27.668 1.00 60.06 157 ARG A N 1
ATOM 1195 C CA . ARG A 1 157 ? -17.037 -10.037 27.843 1.00 60.06 157 ARG A CA 1
ATOM 1196 C C . ARG A 1 157 ? -16.471 -10.595 29.139 1.00 60.06 157 ARG A C 1
ATOM 1198 O O . ARG A 1 157 ? -15.341 -10.190 29.499 1.00 60.06 157 ARG A O 1
#

Organism: NCBI:txid518897

Foldseek 3Di:
DVVVLVVVLVVLVVVLVVCVVVCVVVVPDDDPVRVVLSVLSVQSNPDDPPDPQHQPDSVCSQWDWDQPPDPVDGTDTGWDKDWDADPPPRHTQFIDTHTPPDQPLCCVVVGQVSSCVRVVDREQEDEDEPSNPPSPDDNHHYHYPPDDPPDDPVPDD

pLDDT: mean 90.74, std 5.6, range [60.06, 97.69]